Protein AF-A0AAC9FQL7-F1 (afdb_monomer_lite)

pLDDT: mean 84.05, std 17.37, range [39.12, 97.62]

Radius of gyration: 13.03 Å; chains: 1; bounding box: 32×32×31 Å

Sequence (82 aa):
MQRYNARMTDALLTITDLEAAINFWRARSPAEGEELRLCAEASALAKPYALMIVQGATRIAPEQLGDKARAAFEAWRAAVGA

Foldseek 3Di:
DPDQPPVQQPDWDFLVLLVVLLVVQCVVDPDPDPPNDGDQQNVLSVVVSVVCVVVVHGTDGLVVRDPSNNVSSSVSCVVVVD

Structure (mmCIF, N/CA/C/O backbone):
data_AF-A0AAC9FQL7-F1
#
_entry.id   AF-A0AAC9FQL7-F1
#
loop_
_atom_site.group_PDB
_atom_site.id
_atom_site.type_symbol
_atom_site.label_atom_id
_atom_site.label_alt_id
_atom_site.label_comp_id
_atom_site.label_asym_id
_atom_site.label_entity_id
_atom_site.label_seq_id
_atom_site.pdbx_PDB_ins_code
_atom_site.Cartn_x
_atom_site.Cartn_y
_atom_site.Cartn_z
_atom_site.occupancy
_atom_site.B_iso_or_equiv
_atom_site.auth_seq_id
_atom_site.auth_comp_id
_atom_site.auth_asym_id
_atom_site.auth_atom_id
_atom_site.pdbx_PDB_model_num
ATOM 1 N N . MET A 1 1 ? -9.427 -17.951 -19.186 1.00 47.00 1 MET A N 1
ATOM 2 C CA . MET A 1 1 ? -8.740 -16.874 -18.440 1.00 47.00 1 MET A CA 1
ATOM 3 C C . MET A 1 1 ? -9.693 -16.275 -17.400 1.00 47.00 1 MET A C 1
ATOM 5 O O . MET A 1 1 ? -10.187 -15.178 -17.594 1.00 47.00 1 MET A O 1
ATOM 9 N N . GLN A 1 2 ? -10.016 -16.998 -16.320 1.00 39.12 2 GLN A N 1
ATOM 10 C CA . GLN A 1 2 ? -11.030 -16.542 -15.352 1.00 39.12 2 GLN A CA 1
ATOM 11 C C . GLN A 1 2 ? -10.725 -17.083 -13.947 1.00 39.12 2 GLN A C 1
ATOM 13 O O . GLN A 1 2 ? -11.387 -17.989 -13.456 1.00 39.12 2 GLN A O 1
ATOM 18 N N . ARG A 1 3 ? -9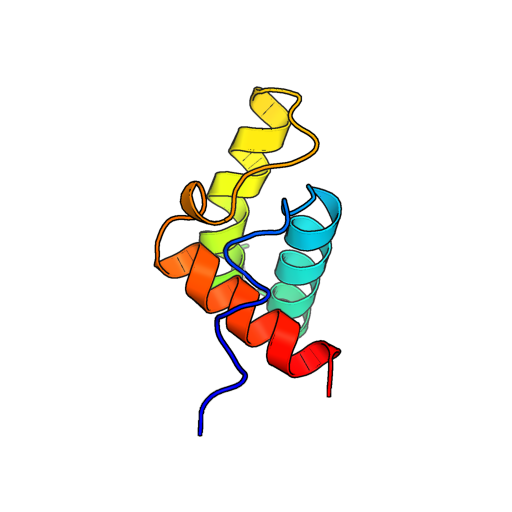.657 -16.590 -13.312 1.00 44.97 3 ARG A N 1
ATOM 19 C CA . ARG A 1 3 ? -9.377 -16.866 -11.887 1.00 44.97 3 ARG A CA 1
ATOM 20 C C . ARG A 1 3 ? -8.948 -15.630 -11.088 1.00 44.97 3 ARG A C 1
ATOM 22 O O . ARG A 1 3 ? -8.701 -15.750 -9.897 1.00 44.97 3 ARG A O 1
ATOM 29 N N . TYR A 1 4 ? -8.887 -14.454 -11.717 1.00 45.69 4 TYR A N 1
ATOM 30 C CA . TYR A 1 4 ? -8.174 -13.310 -11.146 1.00 45.69 4 TYR A CA 1
ATOM 31 C C . TYR A 1 4 ? -9.016 -12.386 -10.245 1.00 45.69 4 TYR A C 1
ATOM 33 O O . TYR A 1 4 ? -8.454 -11.742 -9.372 1.00 45.69 4 TYR A O 1
ATOM 41 N N . ASN A 1 5 ? -10.353 -12.374 -10.362 1.00 46.84 5 ASN A N 1
ATOM 42 C CA . ASN A 1 5 ? -11.155 -11.310 -9.726 1.00 46.84 5 ASN A CA 1
ATOM 43 C C . ASN A 1 5 ? -12.016 -11.729 -8.523 1.00 46.84 5 ASN A C 1
ATOM 45 O O . ASN A 1 5 ? -12.393 -10.872 -7.735 1.00 46.84 5 ASN A O 1
ATOM 49 N N . ALA A 1 6 ? -12.316 -13.016 -8.320 1.00 42.44 6 ALA A N 1
ATOM 50 C CA . ALA A 1 6 ? -13.292 -13.416 -7.292 1.00 42.44 6 ALA A CA 1
ATOM 51 C C . ALA A 1 6 ? -12.755 -13.355 -5.848 1.00 42.44 6 ALA A C 1
ATOM 53 O O . ALA A 1 6 ? -13.530 -13.309 -4.902 1.00 42.44 6 ALA A O 1
ATOM 54 N N . ARG A 1 7 ? -11.429 -13.349 -5.656 1.00 53.31 7 ARG A N 1
ATOM 55 C CA . ARG A 1 7 ? -10.814 -13.315 -4.316 1.00 53.31 7 ARG A CA 1
ATOM 56 C C . ARG A 1 7 ? -10.530 -11.903 -3.803 1.00 53.31 7 ARG A C 1
ATOM 58 O O . ARG A 1 7 ? -10.032 -11.768 -2.690 1.00 53.31 7 ARG A O 1
ATOM 65 N N . MET A 1 8 ? -10.771 -10.880 -4.625 1.00 54.66 8 MET A N 1
ATOM 66 C CA . MET A 1 8 ? -10.406 -9.499 -4.316 1.00 54.66 8 MET A CA 1
ATOM 67 C C . MET A 1 8 ? -11.563 -8.607 -3.914 1.00 54.66 8 MET A C 1
ATOM 69 O O . MET A 1 8 ? -11.270 -7.608 -3.290 1.00 54.66 8 MET A O 1
ATOM 73 N N . THR A 1 9 ? -12.813 -8.942 -4.226 1.00 54.31 9 THR A N 1
ATOM 74 C CA . THR A 1 9 ? -13.998 -8.148 -3.846 1.00 54.31 9 THR A CA 1
ATOM 75 C C . THR A 1 9 ? -14.604 -8.557 -2.502 1.00 54.31 9 THR A C 1
ATOM 77 O O . THR A 1 9 ? -15.500 -7.889 -2.012 1.00 54.31 9 THR A O 1
ATOM 80 N N . ASP A 1 10 ? -14.142 -9.657 -1.899 1.00 57.84 10 ASP A N 1
ATOM 81 C CA . ASP A 1 10 ? -14.799 -10.243 -0.716 1.00 57.84 10 ASP A CA 1
ATOM 82 C C . ASP A 1 10 ? -13.961 -10.132 0.574 1.00 57.84 10 ASP A C 1
ATOM 84 O O . ASP A 1 10 ? -14.489 -10.151 1.682 1.00 57.84 10 ASP A O 1
ATOM 88 N N . ALA A 1 11 ? -12.636 -9.969 0.452 1.00 80.00 11 ALA A N 1
ATOM 89 C CA . ALA A 1 11 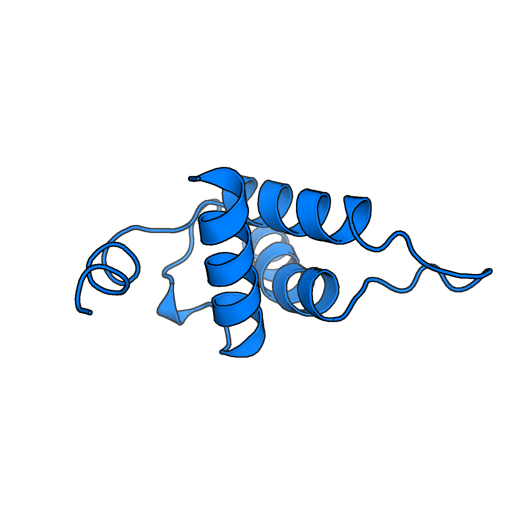? -11.727 -9.901 1.596 1.00 80.00 11 ALA A CA 1
ATOM 90 C C . ALA A 1 11 ? -11.256 -8.464 1.866 1.00 80.00 11 ALA A C 1
ATOM 92 O O . ALA A 1 11 ? -10.717 -7.801 0.979 1.00 80.00 11 ALA A O 1
ATOM 93 N N . LEU A 1 12 ? -11.405 -8.012 3.115 1.00 91.38 12 LEU A N 1
ATOM 94 C CA . LEU A 1 12 ? -10.866 -6.732 3.576 1.00 91.38 12 LEU A CA 1
ATOM 95 C C . LEU A 1 12 ? -9.339 -6.687 3.434 1.00 91.38 12 LEU A C 1
ATOM 97 O O . LEU A 1 12 ? -8.644 -7.646 3.773 1.00 91.38 12 LEU A O 1
ATOM 101 N N . LEU A 1 13 ? -8.827 -5.538 3.005 1.00 93.81 13 LEU A N 1
ATOM 102 C CA . LEU A 1 13 ? -7.400 -5.256 2.885 1.00 93.81 13 LEU A CA 1
ATOM 103 C C . LEU A 1 13 ? -6.898 -4.611 4.170 1.00 93.81 13 LEU A C 1
ATOM 105 O O . LEU A 1 13 ? -7.562 -3.726 4.712 1.00 93.81 13 LEU A O 1
ATOM 109 N N . THR A 1 14 ? -5.742 -5.035 4.671 1.00 95.50 14 THR A N 1
ATOM 110 C CA . THR A 1 14 ? -5.165 -4.480 5.900 1.00 95.50 14 THR A CA 1
ATOM 111 C C . THR A 1 14 ? -4.236 -3.305 5.612 1.00 95.50 14 THR A C 1
ATOM 113 O O . THR A 1 14 ? -3.673 -3.183 4.524 1.00 95.50 14 THR A O 1
ATOM 116 N N . ILE A 1 15 ? -4.025 -2.450 6.616 1.00 96.12 15 ILE A N 1
ATOM 117 C CA . ILE A 1 15 ? -3.045 -1.356 6.526 1.00 96.12 15 ILE A CA 1
ATOM 118 C C . ILE A 1 15 ? -1.639 -1.888 6.210 1.00 96.12 15 ILE A C 1
ATOM 120 O O . ILE A 1 15 ? -0.900 -1.275 5.445 1.00 96.12 15 ILE A O 1
ATOM 124 N N . THR A 1 16 ? -1.311 -3.072 6.733 1.00 96.12 16 THR A N 1
ATOM 125 C CA . THR A 1 16 ? -0.044 -3.766 6.494 1.00 96.12 16 THR A CA 1
ATOM 126 C C . THR A 1 16 ? 0.075 -4.276 5.057 1.00 96.12 16 THR A C 1
ATOM 128 O O . THR A 1 16 ? 1.163 -4.218 4.494 1.00 96.12 16 THR A O 1
ATOM 131 N N . ASP A 1 17 ? -1.022 -4.711 4.426 1.00 95.62 17 ASP A N 1
ATOM 132 C CA . ASP A 1 17 ? -1.008 -5.075 3.001 1.00 95.62 17 ASP A CA 1
ATOM 133 C C . ASP A 1 17 ? -0.683 -3.856 2.127 1.00 95.62 17 ASP A C 1
ATOM 135 O O . ASP A 1 17 ? 0.120 -3.946 1.197 1.00 95.62 17 ASP A O 1
ATOM 139 N N . LEU A 1 18 ? -1.281 -2.699 2.435 1.00 96.31 18 LEU A N 1
ATOM 140 C CA . LEU A 1 18 ? -0.988 -1.449 1.730 1.00 96.31 18 LEU A CA 1
ATOM 141 C C . LEU A 1 18 ? 0.464 -1.011 1.957 1.00 96.31 18 LEU A C 1
ATOM 143 O O . LEU A 1 18 ? 1.131 -0.608 1.006 1.00 96.31 18 LEU A O 1
ATOM 147 N N . GLU A 1 19 ? 0.969 -1.123 3.185 1.00 96.62 19 GLU A N 1
ATOM 148 C CA . GLU A 1 19 ? 2.361 -0.811 3.515 1.00 96.62 19 GLU A CA 1
ATOM 149 C C . GLU A 1 19 ? 3.346 -1.702 2.745 1.00 96.62 19 GLU A C 1
ATOM 151 O O . GLU A 1 19 ? 4.296 -1.203 2.136 1.00 96.62 19 GLU A O 1
ATOM 156 N N . ALA A 1 20 ? 3.090 -3.011 2.698 1.00 96.12 20 ALA A N 1
ATOM 157 C CA . ALA A 1 20 ? 3.904 -3.961 1.948 1.00 96.12 20 ALA A CA 1
ATOM 158 C C . ALA A 1 20 ? 3.906 -3.650 0.442 1.00 96.12 20 ALA A C 1
ATOM 160 O O . ALA A 1 20 ? 4.970 -3.646 -0.184 1.00 96.12 20 ALA A O 1
ATOM 161 N N . ALA A 1 21 ? 2.743 -3.321 -0.130 1.00 95.56 21 ALA A N 1
ATOM 162 C CA . ALA A 1 21 ? 2.631 -2.919 -1.528 1.00 95.56 21 ALA A CA 1
ATOM 163 C C . ALA A 1 21 ? 3.405 -1.621 -1.820 1.00 95.56 21 ALA A C 1
ATOM 165 O O . ALA A 1 21 ? 4.159 -1.555 -2.792 1.00 95.56 21 ALA A O 1
ATOM 166 N N . ILE A 1 22 ? 3.280 -0.597 -0.967 1.00 95.25 22 ILE A N 1
ATOM 167 C CA . ILE A 1 22 ? 4.031 0.664 -1.095 1.00 95.25 22 ILE A CA 1
ATOM 168 C C . ILE A 1 22 ? 5.538 0.397 -1.058 1.00 95.25 22 ILE A C 1
ATOM 170 O O . ILE A 1 22 ? 6.276 0.907 -1.904 1.00 95.25 22 ILE A O 1
ATOM 174 N N . ASN A 1 23 ? 6.000 -0.421 -0.111 1.00 94.50 23 ASN A N 1
ATOM 175 C CA . ASN A 1 23 ? 7.415 -0.754 0.034 1.00 94.50 23 ASN A CA 1
ATOM 176 C C . ASN A 1 23 ? 7.955 -1.521 -1.180 1.00 94.50 23 ASN A C 1
ATOM 178 O O . ASN A 1 23 ? 9.054 -1.220 -1.643 1.00 94.50 23 ASN A O 1
ATOM 182 N N . PHE A 1 24 ? 7.173 -2.440 -1.751 1.00 94.12 24 PHE A N 1
ATOM 183 C CA . PHE A 1 24 ? 7.535 -3.125 -2.993 1.00 94.12 24 PHE A CA 1
ATOM 184 C C . PHE A 1 24 ? 7.756 -2.147 -4.154 1.00 94.12 24 PHE A C 1
ATOM 186 O O . PHE A 1 24 ? 8.785 -2.206 -4.830 1.00 94.12 24 PHE A O 1
ATOM 193 N N . TRP A 1 25 ? 6.823 -1.216 -4.372 1.00 93.81 25 TRP A N 1
ATOM 194 C CA . TRP A 1 2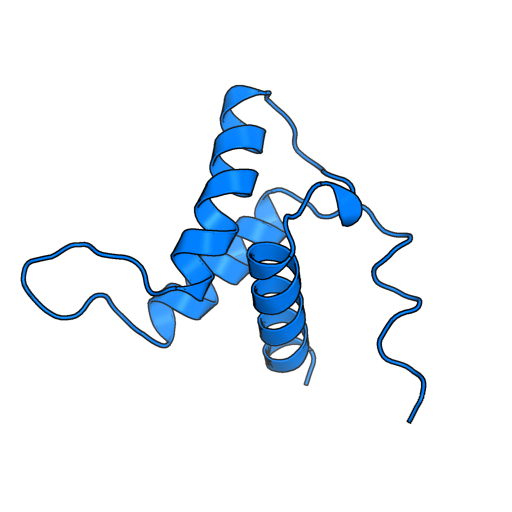5 ? 6.932 -0.248 -5.467 1.00 93.81 25 TRP A CA 1
ATOM 195 C C . TRP A 1 25 ? 8.097 0.726 -5.269 1.00 93.81 25 TRP A C 1
ATOM 197 O O . TRP A 1 25 ? 8.821 1.006 -6.225 1.00 93.81 25 TRP A O 1
ATOM 207 N N . ARG A 1 26 ? 8.337 1.168 -4.026 1.00 90.94 26 ARG A N 1
ATOM 208 C CA . ARG A 1 26 ? 9.503 1.992 -3.665 1.00 90.94 26 ARG A CA 1
ATOM 209 C C . ARG A 1 26 ? 10.832 1.272 -3.886 1.00 90.94 26 ARG A C 1
ATOM 211 O O . ARG A 1 26 ? 11.801 1.917 -4.261 1.00 90.94 26 ARG A O 1
ATOM 218 N N . ALA A 1 27 ? 10.892 -0.038 -3.649 1.00 89.12 27 ALA A N 1
ATOM 219 C CA . ALA A 1 27 ? 12.102 -0.823 -3.883 1.00 89.12 27 ALA A CA 1
ATOM 220 C C . ALA A 1 27 ? 12.375 -1.044 -5.381 1.00 89.12 27 ALA A C 1
ATOM 222 O O . ALA A 1 27 ? 13.530 -1.096 -5.795 1.00 89.12 27 ALA A O 1
ATOM 223 N N . ARG A 1 28 ? 11.320 -1.169 -6.198 1.00 85.06 28 ARG A N 1
ATOM 224 C CA . ARG A 1 28 ? 11.426 -1.415 -7.645 1.00 85.06 28 ARG A CA 1
ATOM 225 C C . ARG A 1 28 ? 11.759 -0.163 -8.456 1.00 85.06 28 ARG A C 1
ATOM 227 O O . ARG A 1 28 ? 12.450 -0.261 -9.464 1.00 85.06 28 ARG A O 1
ATOM 234 N N . SER A 1 29 ? 11.244 0.986 -8.039 1.00 75.25 29 SER A N 1
ATOM 235 C CA . SER A 1 29 ? 11.561 2.292 -8.612 1.00 75.25 29 SER 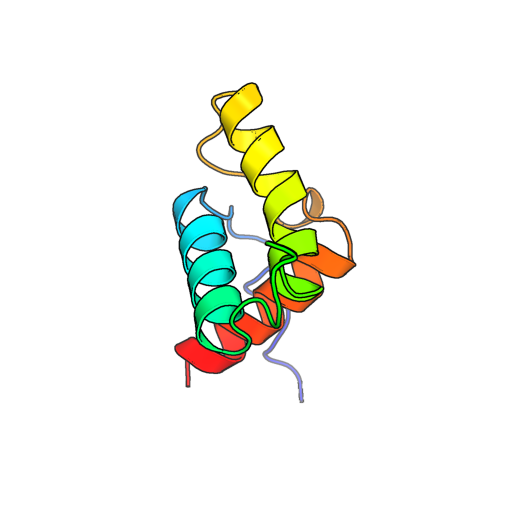A CA 1
ATOM 236 C C . SER A 1 29 ? 11.878 3.228 -7.447 1.00 75.25 29 SER A C 1
ATOM 238 O O . SER A 1 29 ? 10.978 3.907 -6.940 1.00 75.25 29 SER A O 1
ATOM 240 N N . PRO A 1 30 ? 13.127 3.201 -6.945 1.00 65.81 30 PRO A N 1
ATOM 241 C CA . PRO A 1 30 ? 13.562 4.177 -5.958 1.00 65.81 30 PRO A CA 1
ATOM 242 C C . PRO A 1 30 ? 13.389 5.582 -6.540 1.00 65.81 30 PRO A C 1
ATOM 244 O O . PRO A 1 30 ? 13.494 5.769 -7.751 1.00 65.81 30 PRO A O 1
ATOM 247 N N . ALA A 1 31 ? 13.083 6.559 -5.685 1.00 60.91 31 ALA A N 1
ATOM 248 C CA . ALA A 1 31 ? 12.942 7.944 -6.121 1.00 60.91 31 ALA A CA 1
ATOM 249 C C . ALA A 1 31 ? 14.230 8.385 -6.841 1.00 60.91 31 ALA A C 1
ATOM 251 O O . ALA A 1 31 ? 15.323 8.239 -6.292 1.00 60.91 31 ALA A O 1
ATOM 252 N N . GLU A 1 32 ? 14.100 8.862 -8.079 1.00 57.06 32 GLU A N 1
ATOM 253 C CA . GLU A 1 32 ? 15.227 9.335 -8.881 1.00 57.06 32 GLU A CA 1
ATOM 254 C C . GLU A 1 32 ? 15.418 10.848 -8.675 1.00 57.06 32 GLU A C 1
ATOM 256 O O . GLU A 1 32 ? 14.479 11.628 -8.836 1.00 57.06 32 GLU A O 1
ATOM 261 N N . GLY A 1 33 ? 16.646 11.266 -8.344 1.00 59.28 33 GLY A N 1
ATOM 262 C CA . GLY A 1 33 ? 17.019 12.672 -8.127 1.00 59.28 33 GLY A CA 1
ATOM 263 C C . GLY A 1 33 ? 16.845 13.176 -6.685 1.00 59.28 33 GLY A C 1
ATOM 264 O O . GLY A 1 33 ? 16.544 12.415 -5.770 1.00 59.28 33 GLY A O 1
ATOM 265 N N . GLU A 1 34 ? 17.056 14.481 -6.473 1.00 58.53 34 GLU A N 1
ATOM 266 C CA . GLU A 1 34 ? 16.817 15.157 -5.179 1.00 58.53 34 GLU A CA 1
ATOM 267 C C . GLU A 1 34 ? 15.319 15.263 -4.829 1.00 58.53 34 GLU A C 1
ATOM 269 O O . GLU A 1 34 ? 14.954 15.567 -3.691 1.00 58.53 34 GLU A O 1
ATOM 274 N N . GLU A 1 35 ? 14.428 14.987 -5.786 1.00 56.81 35 GLU A N 1
ATOM 275 C CA . GLU A 1 35 ? 12.997 14.907 -5.528 1.00 56.81 35 GLU A CA 1
ATOM 276 C C . GLU A 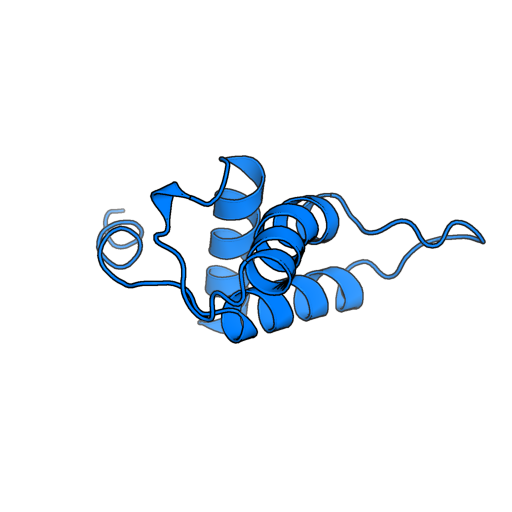1 35 ? 12.661 13.564 -4.867 1.00 56.81 35 GLU A C 1
ATOM 278 O O . GLU A 1 35 ? 12.678 12.513 -5.500 1.00 56.81 35 GLU A O 1
ATOM 283 N N . LEU A 1 36 ? 12.267 13.602 -3.591 1.00 65.00 36 LEU A N 1
ATOM 284 C CA . LEU A 1 36 ? 11.714 12.476 -2.821 1.00 65.00 36 LEU A CA 1
ATOM 285 C C . LEU A 1 36 ? 10.328 12.020 -3.340 1.00 65.00 36 LEU A C 1
ATOM 287 O O . LEU A 1 36 ? 9.404 11.771 -2.561 1.00 65.00 36 LEU A O 1
ATOM 291 N N . ARG A 1 37 ? 10.134 11.960 -4.661 1.00 74.00 37 ARG A N 1
ATOM 292 C CA . ARG A 1 37 ? 8.851 11.669 -5.295 1.00 74.00 37 ARG A CA 1
ATOM 293 C C . ARG A 1 37 ? 8.669 10.161 -5.437 1.00 74.00 37 ARG A C 1
ATOM 295 O O . ARG A 1 37 ? 9.485 9.462 -6.028 1.00 74.00 37 ARG A O 1
ATOM 302 N N . LEU A 1 38 ? 7.566 9.660 -4.890 1.00 81.06 38 LEU A N 1
ATOM 303 C CA . LEU A 1 38 ? 7.139 8.276 -5.075 1.00 81.06 38 LEU A CA 1
ATOM 304 C C . LEU A 1 38 ? 6.793 8.019 -6.551 1.00 81.06 38 LEU A C 1
ATOM 306 O O . LEU A 1 38 ? 6.225 8.887 -7.219 1.00 81.06 38 LEU A O 1
ATOM 310 N N . CYS A 1 39 ? 7.040 6.799 -7.036 1.00 89.44 39 CYS A N 1
ATOM 311 C CA . CYS A 1 39 ? 6.493 6.344 -8.314 1.00 89.44 39 CYS A CA 1
ATOM 312 C C . CYS A 1 39 ? 4.951 6.389 -8.307 1.00 89.44 39 CYS A C 1
ATOM 314 O O . CYS A 1 39 ? 4.312 6.567 -7.260 1.00 89.44 39 CYS A O 1
ATOM 316 N N . ALA A 1 40 ? 4.331 6.257 -9.481 1.00 91.56 40 ALA A N 1
ATOM 317 C CA . ALA A 1 40 ? 2.887 6.425 -9.633 1.00 91.56 40 ALA A CA 1
ATOM 318 C C . ALA A 1 40 ? 2.089 5.423 -8.781 1.00 91.56 40 ALA A C 1
ATOM 320 O O . ALA A 1 40 ? 1.094 5.793 -8.156 1.00 91.56 40 ALA A O 1
ATOM 321 N N . GLU A 1 41 ? 2.551 4.178 -8.710 1.00 94.81 41 GLU A N 1
ATOM 322 C CA . GLU A 1 41 ? 1.940 3.081 -7.967 1.00 94.81 41 GLU A CA 1
ATOM 323 C C . GLU A 1 41 ? 2.030 3.307 -6.455 1.00 94.81 41 GLU A C 1
ATOM 325 O O . GLU A 1 41 ? 1.015 3.256 -5.756 1.00 94.81 41 GLU A O 1
ATOM 330 N N . ALA A 1 42 ? 3.222 3.642 -5.948 1.00 93.94 42 ALA A N 1
ATOM 331 C CA . ALA A 1 42 ? 3.412 3.966 -4.536 1.00 93.94 42 ALA A CA 1
ATOM 332 C C . ALA A 1 42 ? 2.615 5.218 -4.134 1.00 93.94 42 ALA A C 1
ATOM 334 O O . ALA A 1 42 ? 1.975 5.231 -3.084 1.00 93.94 42 ALA A O 1
ATOM 335 N N . SER A 1 43 ? 2.578 6.241 -4.994 1.00 93.69 43 SER A N 1
ATOM 336 C CA . SER A 1 43 ? 1.764 7.446 -4.783 1.00 93.69 43 SER A CA 1
ATOM 337 C C . SER A 1 43 ? 0.268 7.130 -4.725 1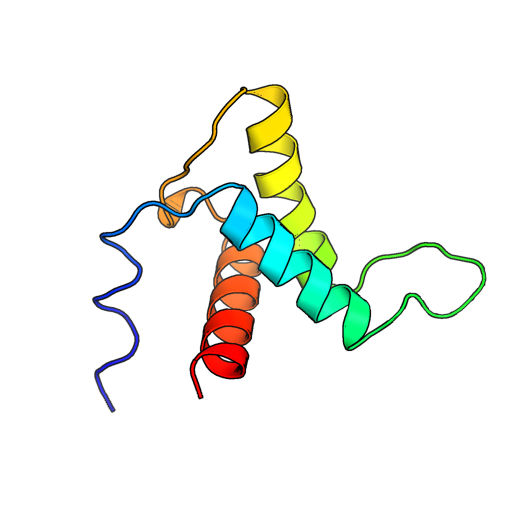.00 93.69 43 SER A C 1
ATOM 339 O O . SER A 1 43 ? -0.451 7.667 -3.881 1.00 93.69 43 SER A O 1
ATOM 341 N N . ALA A 1 44 ? -0.217 6.250 -5.607 1.00 96.06 44 ALA A N 1
ATOM 342 C CA . ALA A 1 44 ? -1.623 5.860 -5.649 1.00 96.06 44 ALA A CA 1
ATOM 343 C C . ALA A 1 44 ? -2.053 5.120 -4.373 1.00 96.06 44 ALA A C 1
ATOM 345 O O . ALA A 1 44 ? -3.143 5.377 -3.864 1.00 96.06 44 ALA A O 1
ATOM 346 N N . LEU A 1 45 ? -1.192 4.250 -3.837 1.00 96.75 45 LEU A N 1
ATOM 347 C CA . LEU A 1 45 ? -1.427 3.504 -2.596 1.00 96.75 45 LEU A CA 1
ATOM 348 C C . LEU A 1 45 ? -1.256 4.363 -1.332 1.00 96.75 45 LEU A C 1
ATOM 350 O O . LEU A 1 45 ? -1.940 4.131 -0.335 1.00 96.75 45 LEU A O 1
ATOM 354 N N . ALA A 1 46 ? -0.398 5.386 -1.370 1.00 95.88 46 ALA A N 1
ATOM 355 C CA . ALA A 1 46 ? -0.142 6.260 -0.225 1.00 95.88 46 ALA A CA 1
ATOM 356 C C . ALA A 1 46 ? -1.396 7.017 0.242 1.00 95.88 46 ALA A C 1
ATOM 358 O O . ALA A 1 46 ? -1.578 7.224 1.440 1.00 95.88 46 ALA A O 1
ATOM 359 N N . LYS A 1 47 ? -2.291 7.401 -0.678 1.00 95.19 47 LYS A N 1
ATOM 360 C CA . LYS A 1 47 ? -3.531 8.117 -0.335 1.00 95.19 47 LYS A CA 1
ATOM 361 C C . LYS A 1 47 ? -4.485 7.292 0.551 1.00 95.19 47 LYS A C 1
ATOM 363 O O . LYS A 1 47 ? -4.825 7.781 1.629 1.00 95.19 47 LYS A O 1
ATOM 368 N N . PRO A 1 48 ? -4.945 6.085 0.159 1.00 96.38 48 PRO A N 1
ATOM 369 C CA . PRO A 1 48 ? -5.788 5.263 1.027 1.00 96.38 48 PRO A CA 1
ATOM 370 C C . PRO A 1 48 ? -5.058 4.836 2.307 1.00 96.38 48 PRO A C 1
ATOM 372 O O . PRO A 1 48 ? -5.674 4.842 3.367 1.00 96.38 48 PRO A O 1
ATOM 375 N N . TYR A 1 49 ? -3.748 4.573 2.251 1.00 97.62 49 TYR A N 1
ATOM 376 C CA . TYR A 1 49 ? -2.943 4.285 3.444 1.00 97.62 49 TYR A CA 1
ATOM 377 C C . TYR A 1 49 ? -2.962 5.441 4.460 1.00 97.62 49 TYR A C 1
ATOM 379 O O . TYR A 1 49 ? -3.276 5.241 5.632 1.00 97.62 49 TYR A O 1
ATOM 387 N N . ALA A 1 50 ? -2.711 6.675 4.013 1.00 96.81 50 ALA A N 1
ATOM 388 C CA . ALA A 1 50 ? -2.762 7.854 4.876 1.00 96.81 50 ALA A CA 1
ATOM 389 C C . ALA A 1 50 ? -4.166 8.077 5.460 1.00 96.81 50 ALA A C 1
ATOM 391 O O . ALA A 1 50 ? -4.308 8.411 6.635 1.00 96.81 50 ALA A O 1
ATOM 392 N N . LEU A 1 51 ? -5.214 7.843 4.663 1.00 96.81 51 LEU A N 1
ATOM 393 C CA . LEU A 1 51 ? -6.596 7.920 5.133 1.00 96.81 51 LEU A CA 1
ATOM 394 C C . LEU A 1 51 ? -6.900 6.887 6.223 1.00 96.81 51 LEU A C 1
ATOM 396 O O . LEU A 1 51 ? -7.621 7.222 7.161 1.00 96.81 51 LEU A O 1
ATOM 400 N N . MET A 1 52 ? -6.352 5.673 6.127 1.00 97.06 52 MET A N 1
ATOM 401 C CA . MET A 1 52 ? -6.484 4.654 7.170 1.00 97.06 52 MET A CA 1
ATOM 402 C C . MET A 1 52 ? -5.838 5.104 8.481 1.00 97.06 52 MET A C 1
ATOM 404 O O . MET A 1 52 ? -6.468 4.982 9.528 1.00 97.06 52 MET A O 1
ATOM 408 N N . ILE A 1 53 ? -4.641 5.700 8.426 1.00 97.50 53 ILE A N 1
ATOM 409 C CA . ILE A 1 53 ? -3.959 6.248 9.610 1.00 97.50 53 ILE A CA 1
ATOM 410 C C . ILE A 1 53 ? -4.802 7.340 10.270 1.00 97.50 53 ILE A C 1
ATOM 412 O O . ILE A 1 53 ? -5.066 7.269 11.467 1.00 97.50 53 ILE A O 1
ATOM 416 N N . VAL A 1 54 ? -5.258 8.329 9.493 1.00 97.25 54 VAL A N 1
ATOM 417 C CA . VAL A 1 54 ? -6.045 9.461 10.015 1.00 97.25 54 VAL A CA 1
ATOM 418 C C . VAL A 1 54 ? -7.361 8.990 10.642 1.00 97.25 54 VAL A C 1
ATOM 420 O O . VAL A 1 54 ? -7.801 9.551 11.641 1.00 97.25 54 VAL A O 1
ATOM 423 N N . GLN A 1 55 ? -7.981 7.949 10.084 1.00 96.31 55 GLN A N 1
ATOM 424 C CA . GLN A 1 55 ? -9.233 7.378 10.592 1.00 96.31 55 GLN A CA 1
ATOM 425 C C . GLN A 1 55 ? -9.030 6.336 11.706 1.00 96.31 55 GLN A C 1
ATOM 427 O O . GLN A 1 55 ? -10.014 5.860 12.267 1.00 96.31 55 GLN A O 1
ATOM 432 N N . GLY A 1 56 ? -7.790 5.936 12.009 1.00 97.12 56 GLY A N 1
ATOM 433 C CA . GLY A 1 56 ? -7.507 4.807 12.902 1.00 97.12 56 GLY A CA 1
ATOM 434 C C . GLY A 1 56 ? -8.006 3.455 12.367 1.00 97.12 56 GLY A C 1
ATOM 435 O O . GLY A 1 56 ? -8.221 2.519 13.136 1.00 97.12 56 GLY A O 1
ATOM 436 N N . ALA A 1 57 ? -8.217 3.339 11.055 1.00 96.31 57 ALA A N 1
ATOM 437 C CA . ALA A 1 57 ? -8.700 2.124 10.417 1.00 96.31 57 ALA A CA 1
ATOM 438 C C . ALA A 1 57 ? -7.546 1.140 10.185 1.00 96.31 57 ALA A C 1
ATOM 440 O O . ALA A 1 57 ? -6.514 1.483 9.616 1.00 96.31 57 ALA A O 1
ATOM 441 N N . THR A 1 58 ? -7.739 -0.121 10.567 1.00 96.00 58 THR A N 1
ATOM 442 C CA . THR A 1 58 ? -6.757 -1.194 10.315 1.00 96.00 58 THR A CA 1
ATOM 443 C C . THR A 1 58 ? -7.094 -2.026 9.082 1.00 96.00 58 THR A C 1
ATOM 445 O O . THR A 1 58 ? -6.245 -2.777 8.596 1.00 96.00 58 THR A O 1
ATOM 448 N N . ARG A 1 59 ? -8.323 -1.893 8.567 1.00 95.62 59 ARG A N 1
ATOM 449 C CA . ARG A 1 59 ? -8.829 -2.602 7.392 1.00 95.62 59 ARG A CA 1
ATOM 450 C C . ARG A 1 59 ? -9.733 -1.702 6.556 1.00 95.62 59 ARG A C 1
ATOM 452 O O . ARG A 1 59 ? -10.427 -0.859 7.119 1.00 95.62 59 ARG A O 1
ATOM 459 N N . ILE A 1 60 ? -9.749 -1.919 5.246 1.00 94.38 60 ILE A N 1
ATOM 460 C CA . ILE A 1 60 ? -10.659 -1.266 4.297 1.00 94.38 60 ILE A CA 1
ATOM 461 C C . ILE A 1 60 ? -11.224 -2.280 3.309 1.00 94.38 60 ILE A C 1
ATOM 463 O O . ILE A 1 60 ? -10.598 -3.302 3.017 1.00 94.38 60 ILE A O 1
ATOM 467 N N . ALA A 1 61 ? -12.407 -1.984 2.786 1.00 92.75 61 ALA A N 1
ATOM 468 C CA . ALA A 1 61 ? -12.963 -2.724 1.674 1.00 92.75 61 ALA A CA 1
ATOM 469 C C . ALA A 1 61 ? -12.196 -2.381 0.376 1.00 92.75 61 ALA A C 1
ATOM 471 O O . ALA A 1 61 ? -11.780 -1.232 0.192 1.00 92.75 61 ALA A O 1
ATOM 472 N N . PRO A 1 62 ? -11.997 -3.347 -0.531 1.00 90.31 62 PRO A N 1
ATOM 473 C CA . PRO A 1 62 ? -11.357 -3.142 -1.833 1.00 90.31 62 PRO A CA 1
ATOM 474 C C . PRO A 1 62 ? -11.974 -2.002 -2.655 1.00 90.31 62 PRO A C 1
ATOM 476 O O . PRO A 1 62 ? -11.264 -1.305 -3.372 1.00 90.31 62 PRO A O 1
ATOM 479 N N . GLU A 1 63 ? -13.277 -1.766 -2.518 1.00 90.38 63 GLU A N 1
ATOM 480 C CA . GLU A 1 63 ? -14.032 -0.713 -3.206 1.00 90.38 63 GLU A CA 1
ATOM 481 C C . GLU A 1 63 ? -13.662 0.690 -2.704 1.00 90.38 63 GLU A C 1
ATOM 483 O O . GLU A 1 63 ? -13.901 1.685 -3.386 1.00 90.38 63 GLU A O 1
ATOM 488 N N . GLN A 1 64 ? -13.062 0.784 -1.512 1.00 91.25 64 GLN A N 1
ATOM 489 C CA . GLN A 1 64 ? -12.533 2.037 -0.971 1.00 91.25 64 GLN A CA 1
ATOM 490 C C . GLN A 1 64 ? -11.168 2.394 -1.579 1.00 91.25 64 GLN A C 1
ATOM 492 O O . GLN A 1 64 ? -10.714 3.534 -1.438 1.00 91.25 64 GLN A O 1
ATOM 497 N N . LEU A 1 65 ? -10.507 1.458 -2.273 1.00 90.94 65 LEU A N 1
ATOM 498 C CA . LEU A 1 65 ? -9.380 1.793 -3.134 1.00 90.94 65 LEU A CA 1
ATOM 499 C C . LEU A 1 65 ? -9.919 2.447 -4.408 1.00 90.94 65 LEU A C 1
ATOM 501 O O . LEU A 1 65 ? -10.664 1.839 -5.170 1.00 90.94 65 LEU A O 1
ATOM 505 N N . GLY A 1 66 ? -9.480 3.674 -4.694 1.00 91.69 66 GLY A N 1
ATOM 506 C CA . GLY A 1 66 ? -9.677 4.247 -6.027 1.00 91.69 66 GLY A CA 1
ATOM 507 C C . GLY A 1 66 ? -8.982 3.402 -7.103 1.00 91.69 66 GLY A C 1
ATOM 508 O O . GLY A 1 66 ? -8.010 2.700 -6.813 1.00 91.69 66 GLY A O 1
ATOM 509 N N . ASP A 1 67 ? -9.424 3.515 -8.357 1.00 93.44 67 ASP A N 1
ATOM 510 C CA . ASP A 1 67 ? -9.010 2.621 -9.454 1.00 93.44 67 ASP A CA 1
ATOM 511 C C . ASP A 1 67 ? -7.491 2.454 -9.596 1.00 93.44 67 ASP A C 1
ATOM 513 O O . ASP A 1 67 ? -6.992 1.339 -9.739 1.00 93.44 67 ASP A O 1
ATOM 517 N N . LYS A 1 68 ? -6.732 3.553 -9.489 1.00 95.06 68 LYS A N 1
ATOM 518 C CA . LYS A 1 68 ? -5.261 3.521 -9.573 1.00 95.06 68 LYS A CA 1
ATOM 519 C C . LYS A 1 68 ? -4.624 2.733 -8.428 1.00 95.06 68 LYS A C 1
ATOM 521 O O . LYS A 1 68 ? -3.676 1.988 -8.650 1.00 95.06 68 LYS A O 1
ATOM 526 N N . ALA A 1 69 ? -5.138 2.901 -7.210 1.00 95.75 69 ALA A N 1
ATOM 527 C CA . ALA A 1 69 ? -4.628 2.204 -6.035 1.00 95.75 69 ALA A CA 1
ATOM 528 C C . ALA A 1 69 ? -4.958 0.709 -6.116 1.00 95.75 69 ALA A C 1
ATOM 530 O O . ALA A 1 69 ? -4.107 -0.127 -5.823 1.00 95.75 69 ALA A O 1
ATOM 531 N N . ARG A 1 70 ? -6.163 0.374 -6.594 1.00 94.62 70 ARG A N 1
ATOM 532 C CA . ARG A 1 70 ? -6.580 -1.010 -6.819 1.00 94.62 70 ARG A CA 1
ATOM 533 C C . ARG A 1 70 ? -5.712 -1.705 -7.867 1.00 94.62 70 ARG A C 1
ATOM 535 O O . ARG A 1 70 ? -5.186 -2.775 -7.585 1.00 94.62 70 ARG A O 1
ATOM 542 N N . ALA A 1 71 ? -5.466 -1.065 -9.010 1.00 95.12 71 ALA A N 1
ATOM 543 C CA . ALA A 1 71 ? -4.582 -1.603 -10.046 1.00 95.12 71 ALA A CA 1
ATOM 544 C C . ALA A 1 71 ? -3.138 -1.818 -9.543 1.00 95.12 71 ALA A C 1
ATOM 546 O O . ALA A 1 71 ? -2.544 -2.870 -9.784 1.00 95.12 71 ALA A O 1
ATOM 547 N N . ALA A 1 72 ? -2.580 -0.858 -8.795 1.00 95.75 72 ALA A N 1
ATOM 548 C CA . ALA A 1 72 ? -1.248 -0.985 -8.199 1.00 95.75 72 ALA A CA 1
ATOM 549 C C . ALA A 1 72 ? -1.167 -2.128 -7.169 1.00 95.75 72 ALA A C 1
ATOM 551 O O . ALA A 1 72 ? -0.171 -2.853 -7.110 1.00 95.75 72 ALA A O 1
ATOM 552 N N . PHE A 1 73 ? -2.219 -2.308 -6.367 1.00 94.75 73 PHE A N 1
ATOM 553 C CA . PHE A 1 73 ? -2.313 -3.392 -5.392 1.00 94.75 73 PHE A CA 1
ATOM 554 C C . PHE A 1 73 ? -2.419 -4.768 -6.070 1.00 94.75 73 PHE A C 1
ATOM 556 O O . PHE A 1 73 ? -1.726 -5.709 -5.680 1.00 94.75 73 PHE A O 1
ATOM 563 N N . GLU A 1 74 ? -3.241 -4.877 -7.118 1.00 93.44 74 GLU A N 1
ATOM 564 C CA . GLU A 1 74 ? -3.399 -6.082 -7.946 1.00 93.44 74 GLU A CA 1
ATOM 565 C C . GLU A 1 74 ? -2.073 -6.513 -8.580 1.00 93.44 74 GLU A C 1
ATOM 567 O O . GLU A 1 74 ? -1.701 -7.688 -8.511 1.00 93.44 74 GLU A O 1
ATOM 572 N N . ALA A 1 75 ? -1.333 -5.560 -9.151 1.00 94.38 75 ALA A N 1
ATOM 573 C CA . ALA A 1 75 ? -0.035 -5.815 -9.765 1.00 94.38 75 ALA A CA 1
ATOM 574 C C . ALA A 1 75 ? 1.030 -6.244 -8.739 1.00 94.38 75 ALA A C 1
ATOM 576 O O . ALA A 1 75 ? 1.813 -7.152 -9.016 1.00 94.38 75 ALA A O 1
ATOM 577 N N . TRP A 1 76 ? 1.035 -5.659 -7.536 1.00 93.94 76 TRP A N 1
ATOM 578 C CA . TRP A 1 76 ? 1.907 -6.115 -6.448 1.00 93.94 76 TRP A CA 1
ATOM 579 C C . TRP A 1 76 ? 1.583 -7.553 -6.029 1.00 93.94 76 TRP A C 1
ATOM 581 O O . TRP A 1 76 ? 2.474 -8.399 -6.006 1.00 93.94 76 TRP A O 1
ATOM 591 N N . ARG A 1 77 ? 0.305 -7.855 -5.769 1.00 91.06 77 ARG A N 1
ATOM 592 C CA . ARG A 1 77 ? -0.174 -9.204 -5.415 1.00 91.06 77 ARG A CA 1
ATOM 593 C C . ARG A 1 77 ? 0.219 -10.248 -6.456 1.00 91.06 77 ARG A C 1
ATOM 595 O O . ARG A 1 77 ? 0.629 -11.343 -6.085 1.00 91.06 77 ARG A O 1
ATOM 602 N N . ALA A 1 78 ? 0.110 -9.897 -7.738 1.00 91.69 78 ALA A N 1
ATOM 603 C CA . ALA A 1 78 ? 0.553 -10.735 -8.848 1.00 91.69 78 ALA A CA 1
ATOM 604 C C . ALA A 1 78 ? 2.048 -11.069 -8.763 1.00 91.69 78 ALA A C 1
ATOM 606 O O . ALA A 1 78 ? 2.445 -12.197 -9.031 1.00 91.69 78 ALA A O 1
ATOM 607 N N . ALA A 1 79 ? 2.864 -10.078 -8.401 1.00 89.50 79 ALA A N 1
ATOM 608 C CA . ALA A 1 79 ? 4.315 -10.190 -8.369 1.00 89.50 79 ALA A CA 1
ATOM 609 C C . ALA A 1 79 ? 4.844 -10.935 -7.133 1.00 89.50 79 ALA A C 1
ATOM 611 O O . ALA A 1 79 ? 5.880 -11.581 -7.235 1.00 89.50 79 ALA A O 1
ATOM 612 N N . VAL A 1 80 ? 4.165 -10.841 -5.982 1.00 86.69 80 VAL A N 1
ATOM 613 C CA . VAL A 1 80 ? 4.582 -11.517 -4.732 1.00 86.69 80 VAL A CA 1
ATOM 614 C C . VAL A 1 80 ? 3.934 -12.883 -4.513 1.00 86.69 80 VAL A C 1
ATOM 616 O O . VAL A 1 80 ? 4.409 -13.653 -3.687 1.00 86.69 80 VAL A O 1
ATOM 619 N N . GLY A 1 81 ? 2.824 -13.167 -5.201 1.00 70.50 81 GLY A N 1
ATOM 620 C CA . GLY A 1 81 ? 2.110 -14.445 -5.139 1.00 70.50 81 GLY A CA 1
ATOM 621 C C . GLY A 1 81 ? 2.490 -15.444 -6.238 1.00 70.50 81 GLY A C 1
ATOM 622 O O . GLY A 1 81 ? 1.804 -16.460 -6.363 1.00 70.50 81 GLY A O 1
ATOM 623 N N . ALA A 1 82 ? 3.508 -15.129 -7.045 1.00 50.41 82 ALA A N 1
ATOM 624 C CA . ALA A 1 82 ? 4.094 -16.001 -8.063 1.00 50.41 82 ALA A CA 1
ATOM 625 C C . ALA A 1 82 ? 5.279 -16.803 -7.508 1.00 50.41 82 ALA A C 1
ATOM 627 O O . ALA A 1 82 ? 5.993 -16.266 -6.632 1.00 50.41 82 ALA A O 1
#

Organism: NCBI:txid190721

InterPro domains:
  IPR022191 Protein of unknown function DUF3717 [PF12512] (13-77)

Secondary structure (DSSP, 8-state):
---SSTTTSSSPEEHHHHHHHHHHHHHHSPPPSS--PPPHHHHHHHHHHHHHHHHT-SEE-GGGS-HHHHHHHHHHHHHH--